Protein AF-A0A5J5GXI0-F1 (afdb_monomer)

Sequence (63 aa):
MTNQDTKRYLPEEVPDNLFTQNRLNQMGLTPTSEHVAFVIYPEQKREYKLFDVSNTRKRKISS

Secondary structure (DSSP, 8-state):
------EEE-GGG--TTEEEHHHHHHTTEEESS---EEEEEGGGTEEEEEEEGGGEEE-----

Nearest PDB structures (foldseek):
  5m8h-assembly1_A  TM=3.615E-01  e=9.953E+00  Psychrobacter arcticus 273-4
  6ftt-assembly1_D  TM=3.589E-01  e=9.953E+00  Psychrobacter arcticus 273-4

Radius of gyration: 12.78 Å; Cα contacts (8 Å, |Δi|>4): 96; chains: 1; bounding box: 36×28×31 Å

pLDDT: mean 88.04, std 13.6, range [39.53, 96.12]

Structu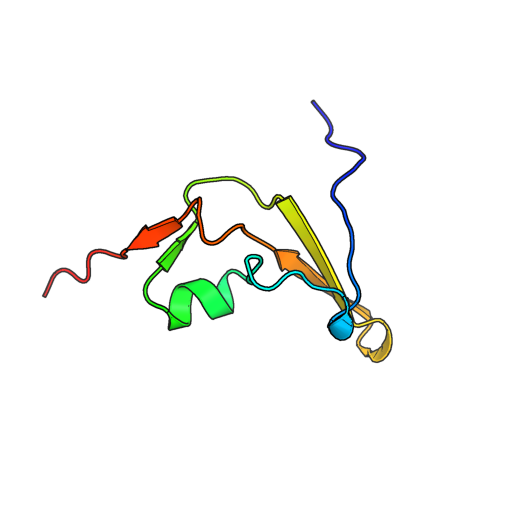re (mmCIF, N/CA/C/O backbone):
data_AF-A0A5J5GXI0-F1
#
_entry.id   AF-A0A5J5GXI0-F1
#
loop_
_atom_site.group_PDB
_atom_site.id
_atom_site.type_symbol
_atom_site.label_atom_id
_atom_site.label_alt_id
_atom_site.label_comp_id
_atom_site.label_asym_id
_atom_site.label_entity_id
_atom_site.label_seq_id
_atom_site.pdbx_PDB_ins_code
_atom_site.Cartn_x
_atom_site.Cartn_y
_atom_site.Cartn_z
_atom_site.occupancy
_atom_site.B_iso_or_equiv
_atom_site.auth_seq_id
_atom_site.auth_comp_id
_atom_site.auth_asym_id
_atom_site.auth_atom_id
_atom_site.pdbx_PDB_model_num
ATOM 1 N N . MET A 1 1 ? -6.314 20.408 -7.093 1.00 39.53 1 MET A N 1
ATOM 2 C CA . MET A 1 1 ? -7.417 19.439 -6.930 1.00 39.53 1 MET A CA 1
ATOM 3 C C . MET A 1 1 ? -7.088 18.582 -5.722 1.00 39.53 1 MET A C 1
ATOM 5 O O . MET A 1 1 ? -6.183 17.766 -5.782 1.00 39.53 1 MET A O 1
ATOM 9 N N . THR A 1 2 ? -7.703 18.882 -4.583 1.00 44.72 2 THR A N 1
ATOM 10 C CA . THR A 1 2 ? -7.512 18.181 -3.308 1.00 44.72 2 THR A CA 1
ATOM 11 C C . THR A 1 2 ? -8.320 16.884 -3.351 1.00 44.72 2 THR A C 1
ATOM 13 O O . THR A 1 2 ? -9.531 16.917 -3.174 1.00 44.72 2 THR A O 1
ATOM 16 N N . ASN A 1 3 ? -7.663 15.758 -3.652 1.00 50.38 3 ASN A N 1
ATOM 17 C CA . ASN A 1 3 ? -8.267 14.421 -3.652 1.00 50.38 3 ASN A CA 1
ATOM 18 C C . ASN A 1 3 ? -8.728 14.065 -2.228 1.00 50.38 3 ASN A C 1
ATOM 20 O O . ASN A 1 3 ? -7.925 13.623 -1.409 1.00 50.38 3 ASN A O 1
ATOM 24 N N . GLN A 1 4 ? -10.001 14.308 -1.916 1.00 54.78 4 GLN A N 1
ATOM 25 C CA . GLN A 1 4 ? -10.598 14.045 -0.602 1.00 54.78 4 GLN A CA 1
ATOM 26 C C . GLN A 1 4 ? -11.114 12.603 -0.426 1.00 54.78 4 GLN A C 1
ATOM 28 O O . GLN A 1 4 ? -11.638 12.287 0.636 1.00 54.78 4 GLN A O 1
ATOM 33 N N . ASP A 1 5 ? -10.862 11.696 -1.380 1.00 66.44 5 ASP A N 1
ATOM 34 C CA . ASP A 1 5 ? -11.393 10.321 -1.357 1.00 66.44 5 ASP A CA 1
ATOM 35 C C . ASP A 1 5 ? -10.335 9.239 -1.635 1.00 66.44 5 ASP A C 1
ATOM 37 O O . ASP A 1 5 ? -10.602 8.227 -2.289 1.00 66.44 5 ASP A O 1
ATOM 41 N N . THR A 1 6 ? -9.097 9.413 -1.162 1.00 80.19 6 THR A N 1
ATOM 42 C CA . THR A 1 6 ? -8.113 8.325 -1.255 1.00 80.19 6 THR A CA 1
ATOM 43 C C . THR A 1 6 ? -8.543 7.185 -0.323 1.00 80.19 6 THR A C 1
ATOM 45 O O . THR A 1 6 ? -8.528 7.338 0.902 1.00 80.19 6 THR A O 1
ATOM 48 N N . LYS A 1 7 ? -8.954 6.046 -0.902 1.00 90.88 7 LYS A N 1
ATOM 49 C CA . LYS A 1 7 ? -9.466 4.878 -0.164 1.00 90.88 7 LYS A CA 1
ATOM 50 C C . LYS A 1 7 ? -8.486 4.419 0.913 1.00 90.88 7 LYS A C 1
ATOM 52 O O . LYS A 1 7 ? -7.273 4.461 0.711 1.00 90.88 7 LYS A O 1
ATOM 57 N N . ARG A 1 8 ? -9.014 3.943 2.040 1.00 93.81 8 ARG A N 1
ATOM 58 C CA . ARG A 1 8 ? -8.225 3.373 3.133 1.00 93.81 8 ARG A CA 1
ATOM 59 C C . ARG A 1 8 ? -8.667 1.938 3.393 1.00 93.81 8 ARG A C 1
ATOM 61 O O . ARG A 1 8 ? -9.865 1.695 3.467 1.00 93.81 8 ARG A O 1
ATOM 68 N N . TYR A 1 9 ? -7.708 1.035 3.533 1.00 95.00 9 TYR A N 1
ATOM 69 C CA . TYR A 1 9 ? -7.930 -0.388 3.781 1.00 95.00 9 TYR A CA 1
ATOM 70 C C . TYR A 1 9 ? -7.275 -0.807 5.094 1.00 95.00 9 TYR A C 1
ATOM 72 O O . TYR A 1 9 ? -6.226 -0.267 5.465 1.00 95.00 9 TYR A O 1
ATOM 80 N N . LEU A 1 10 ? -7.858 -1.794 5.767 1.00 94.50 10 LEU A N 1
ATOM 81 C CA . LEU A 1 10 ? -7.128 -2.587 6.752 1.00 94.50 10 LEU A CA 1
ATOM 82 C C . LEU A 1 10 ? -6.165 -3.554 6.043 1.00 94.50 10 LEU A C 1
ATOM 84 O O . LEU A 1 10 ? -6.351 -3.820 4.854 1.00 94.50 10 LEU A O 1
ATOM 88 N N . PRO A 1 11 ? -5.123 -4.073 6.719 1.00 92.19 11 PRO A N 1
ATOM 89 C CA . PRO A 1 11 ? -4.124 -4.939 6.094 1.00 92.19 11 PRO A CA 1
ATOM 90 C C . PRO A 1 11 ? -4.730 -6.187 5.438 1.00 92.19 11 PRO A C 1
ATOM 92 O O . PRO A 1 11 ? -4.260 -6.605 4.384 1.00 92.19 11 PRO A O 1
ATOM 95 N N . GLU A 1 12 ? -5.788 -6.737 6.029 1.00 93.38 12 GLU A N 1
ATOM 96 C CA . GLU A 1 12 ? -6.554 -7.884 5.536 1.00 93.38 12 GLU A CA 1
ATOM 97 C C . GLU A 1 12 ? -7.515 -7.556 4.381 1.00 93.38 12 GLU A C 1
ATOM 99 O O . GLU A 1 12 ? -7.977 -8.463 3.696 1.00 93.38 12 GLU A O 1
ATOM 104 N N . GLU A 1 13 ? -7.797 -6.274 4.139 1.00 95.00 13 GLU A N 1
ATOM 105 C CA . GLU A 1 13 ? -8.704 -5.802 3.083 1.00 95.00 13 GLU A CA 1
ATOM 106 C C . GLU A 1 13 ? -7.959 -5.203 1.883 1.00 95.00 13 GLU A C 1
ATOM 108 O O . GLU A 1 13 ? -8.589 -4.755 0.923 1.00 95.00 13 GLU A O 1
ATOM 113 N N . VAL A 1 14 ? -6.622 -5.145 1.932 1.00 93.81 14 VAL A N 1
ATOM 114 C CA . VAL A 1 14 ? -5.818 -4.606 0.832 1.00 93.81 14 VAL A CA 1
ATOM 115 C C . VAL A 1 14 ? -5.977 -5.509 -0.397 1.00 93.81 14 VAL A C 1
ATOM 117 O O . VAL A 1 14 ? -5.653 -6.692 -0.321 1.00 93.81 14 VAL A O 1
ATOM 120 N N . PRO A 1 15 ? -6.411 -4.970 -1.550 1.00 95.00 15 PRO A N 1
ATOM 121 C CA . PRO A 1 15 ? -6.463 -5.728 -2.795 1.00 95.00 15 PRO A CA 1
ATOM 122 C C . PRO A 1 15 ? -5.083 -6.242 -3.236 1.00 95.00 15 PRO A C 1
ATOM 124 O O . PRO A 1 15 ? -4.090 -5.522 -3.132 1.00 95.00 15 PRO A O 1
ATOM 127 N N . ASP A 1 16 ? -5.037 -7.435 -3.836 1.00 94.00 16 ASP A N 1
ATOM 128 C CA . ASP A 1 16 ? -3.794 -8.115 -4.252 1.00 94.00 16 ASP A CA 1
ATOM 129 C C . ASP A 1 16 ? -2.940 -7.340 -5.270 1.00 94.00 16 ASP A C 1
ATOM 131 O O . ASP A 1 16 ? -1.754 -7.619 -5.445 1.00 94.00 16 ASP A O 1
ATOM 135 N N . ASN A 1 17 ? -3.528 -6.373 -5.977 1.00 94.88 17 ASN A N 1
ATOM 136 C CA . ASN A 1 17 ? -2.825 -5.523 -6.937 1.00 94.88 17 ASN A CA 1
ATOM 137 C C . ASN A 1 17 ? -2.220 -4.258 -6.304 1.00 94.88 17 ASN A C 1
ATOM 139 O O . ASN A 1 17 ? -1.525 -3.509 -6.998 1.00 94.88 17 ASN A O 1
ATOM 143 N N . LEU A 1 18 ? -2.470 -4.000 -5.017 1.00 95.75 18 LEU A N 1
ATOM 144 C CA . LEU A 1 18 ? -2.002 -2.811 -4.317 1.00 95.75 18 LEU A CA 1
ATOM 145 C C . LEU A 1 18 ? -0.835 -3.127 -3.386 1.00 95.75 18 LEU A C 1
ATOM 147 O O . LEU A 1 18 ? -0.923 -3.939 -2.471 1.00 95.75 18 LEU A O 1
ATOM 151 N N . PHE A 1 19 ? 0.261 -2.399 -3.572 1.00 95.94 19 PHE A N 1
ATOM 152 C CA . PHE A 1 19 ? 1.484 -2.612 -2.808 1.00 95.94 19 PHE A CA 1
ATOM 153 C C . PHE A 1 19 ? 2.027 -1.313 -2.237 1.00 95.94 19 PHE A C 1
ATOM 155 O O . PHE A 1 19 ? 1.920 -0.239 -2.829 1.00 95.94 19 PHE A O 1
ATOM 162 N N . THR A 1 20 ? 2.684 -1.413 -1.084 1.00 95.44 20 THR A N 1
ATOM 163 C CA . THR A 1 20 ? 3.479 -0.299 -0.563 1.00 95.44 20 THR A CA 1
ATOM 164 C C . THR A 1 20 ? 4.712 -0.072 -1.434 1.00 95.44 20 THR A C 1
ATOM 166 O O . THR A 1 20 ? 5.240 -0.996 -2.058 1.00 95.44 20 THR A O 1
ATOM 169 N N . GLN A 1 21 ? 5.238 1.154 -1.429 1.00 93.62 21 GLN A N 1
ATOM 170 C CA . GLN A 1 21 ? 6.462 1.477 -2.169 1.00 93.62 21 GLN A CA 1
ATOM 171 C C . GLN A 1 21 ? 7.642 0.576 -1.771 1.00 93.62 21 GLN A C 1
ATOM 173 O O . GLN A 1 21 ? 8.420 0.168 -2.629 1.00 93.62 21 GLN A O 1
ATOM 178 N N . ASN A 1 22 ? 7.755 0.220 -0.487 1.00 93.44 22 ASN A N 1
ATOM 179 C CA . ASN A 1 22 ? 8.795 -0.693 -0.018 1.00 93.44 22 ASN A CA 1
ATOM 180 C C . ASN A 1 22 ? 8.666 -2.080 -0.668 1.00 93.44 22 ASN A C 1
ATOM 182 O O . ASN A 1 22 ? 9.656 -2.645 -1.127 1.00 93.44 22 ASN A O 1
ATOM 186 N N . ARG A 1 23 ? 7.439 -2.604 -0.773 1.00 93.94 23 ARG A N 1
ATOM 187 C CA . ARG A 1 23 ? 7.185 -3.896 -1.412 1.00 93.94 23 ARG A CA 1
ATOM 188 C C . ARG A 1 23 ? 7.458 -3.853 -2.917 1.00 93.94 23 ARG A C 1
ATOM 190 O O . ARG A 1 23 ? 8.112 -4.758 -3.423 1.00 93.94 23 ARG A O 1
ATOM 197 N N . LEU A 1 24 ? 7.068 -2.780 -3.607 1.00 94.19 24 LEU A N 1
ATOM 198 C CA . LEU A 1 24 ? 7.420 -2.581 -5.019 1.00 94.19 24 LEU A CA 1
ATOM 199 C C . LEU A 1 24 ? 8.938 -2.534 -5.230 1.00 94.19 24 LEU A C 1
ATOM 201 O O . LEU A 1 24 ? 9.454 -3.203 -6.121 1.00 94.19 24 LEU A O 1
ATOM 205 N N . ASN A 1 25 ? 9.666 -1.819 -4.369 1.00 91.81 25 ASN A N 1
ATOM 206 C CA . ASN A 1 25 ? 11.124 -1.747 -4.440 1.00 91.81 25 ASN A CA 1
ATOM 207 C C . ASN A 1 25 ? 11.778 -3.129 -4.271 1.00 91.81 25 ASN A C 1
ATOM 209 O O . ASN A 1 25 ? 12.705 -3.450 -5.013 1.00 91.81 25 ASN A O 1
ATOM 213 N N . GLN A 1 26 ? 11.279 -3.959 -3.346 1.00 92.94 26 GLN A N 1
ATOM 214 C CA . GLN A 1 26 ? 11.729 -5.349 -3.171 1.00 92.94 26 GLN A CA 1
ATOM 215 C C . GLN A 1 26 ? 11.450 -6.219 -4.405 1.00 92.94 26 GL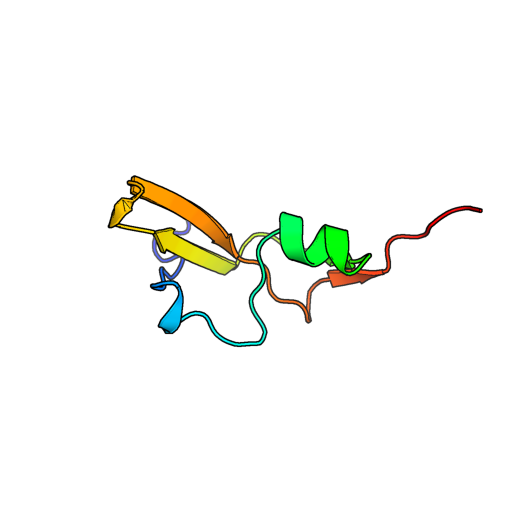N A C 1
ATOM 217 O O . GLN A 1 26 ? 12.214 -7.132 -4.697 1.00 92.94 26 GLN A O 1
ATOM 222 N N . MET A 1 27 ? 10.385 -5.917 -5.151 1.00 92.50 27 MET A N 1
ATOM 223 C CA . MET A 1 27 ? 10.044 -6.577 -6.417 1.00 92.50 27 MET A CA 1
ATOM 224 C C . MET A 1 27 ? 10.833 -6.027 -7.618 1.00 92.50 27 MET A C 1
ATOM 226 O O . MET A 1 27 ? 10.609 -6.455 -8.749 1.00 92.50 27 MET A O 1
ATOM 230 N N . GLY A 1 28 ? 11.731 -5.057 -7.415 1.00 94.00 28 GLY A N 1
ATOM 231 C CA . GLY A 1 28 ? 12.434 -4.385 -8.509 1.00 94.00 28 GLY A CA 1
ATOM 232 C C . GLY A 1 28 ? 11.516 -3.504 -9.364 1.00 94.00 28 GLY A C 1
ATOM 233 O O . GLY A 1 28 ? 11.822 -3.238 -10.527 1.00 94.00 28 GLY A O 1
ATOM 234 N N . LEU A 1 29 ? 10.391 -3.056 -8.808 1.00 94.56 29 LEU A N 1
ATOM 235 C CA . LEU A 1 29 ? 9.418 -2.181 -9.451 1.00 94.56 29 LEU A CA 1
ATOM 236 C C . LEU A 1 29 ? 9.515 -0.762 -8.886 1.00 94.56 29 LEU A C 1
ATOM 238 O O . LEU A 1 29 ? 9.954 -0.532 -7.761 1.00 94.56 29 LEU A O 1
ATOM 242 N N . THR A 1 30 ? 9.106 0.220 -9.679 1.00 93.19 30 THR A N 1
ATOM 243 C CA . THR A 1 30 ? 9.001 1.619 -9.258 1.00 93.19 30 THR A CA 1
ATOM 244 C C . THR A 1 30 ? 7.656 2.169 -9.722 1.00 93.19 30 THR A C 1
ATOM 246 O O . THR A 1 30 ? 7.346 2.020 -10.908 1.00 93.19 30 THR A O 1
ATOM 249 N N . PRO A 1 31 ? 6.858 2.789 -8.834 1.00 92.88 31 PRO A N 1
ATOM 250 C CA . PRO A 1 31 ? 5.586 3.385 -9.225 1.00 92.88 31 PRO A CA 1
ATOM 251 C C . PRO A 1 31 ? 5.804 4.499 -10.251 1.00 92.88 31 PRO A C 1
ATOM 253 O O . PRO A 1 31 ? 6.752 5.280 -10.147 1.00 92.88 31 PRO A O 1
ATOM 256 N N . THR A 1 32 ? 4.935 4.555 -11.257 1.00 92.25 32 THR A N 1
ATOM 257 C CA . THR A 1 32 ? 4.930 5.598 -12.297 1.00 92.25 32 THR A CA 1
ATOM 258 C C . THR A 1 32 ? 3.812 6.617 -12.104 1.00 92.25 32 THR A C 1
ATOM 260 O O . THR A 1 32 ? 3.737 7.588 -12.851 1.00 92.25 32 THR A O 1
ATOM 263 N N . SER A 1 33 ? 2.959 6.400 -11.106 1.00 89.94 33 SER A N 1
ATOM 264 C CA . SER A 1 33 ? 1.782 7.210 -10.803 1.00 89.94 33 SER A CA 1
ATOM 265 C C . SER A 1 33 ? 1.707 7.506 -9.306 1.00 89.94 33 SER A C 1
ATOM 267 O O . SER A 1 33 ? 2.425 6.907 -8.498 1.00 89.94 33 SER A O 1
ATOM 269 N N . GLU A 1 34 ? 0.843 8.448 -8.932 1.00 91.94 34 GLU A N 1
ATOM 270 C CA . GLU A 1 34 ? 0.566 8.733 -7.527 1.00 91.94 34 GLU A CA 1
ATOM 271 C C . GLU A 1 34 ? -0.091 7.537 -6.820 1.00 91.94 34 GLU A C 1
ATOM 273 O O . GLU A 1 34 ? -0.655 6.636 -7.442 1.00 91.94 34 GLU A O 1
ATOM 278 N N . HIS A 1 35 ? 0.008 7.532 -5.491 1.00 93.25 35 HIS A N 1
ATOM 279 C CA . HIS A 1 35 ? -0.691 6.571 -4.644 1.00 93.25 35 HIS A CA 1
ATOM 280 C C . HIS A 1 35 ? -2.211 6.621 -4.866 1.00 93.25 35 HIS A C 1
ATOM 282 O O . HIS A 1 35 ? -2.792 7.696 -4.993 1.00 93.25 35 HIS A O 1
ATOM 288 N N . VAL A 1 36 ? -2.844 5.448 -4.877 1.00 93.56 36 VAL A N 1
ATOM 289 C CA . VAL A 1 36 ? -4.286 5.286 -5.148 1.00 93.56 36 VAL A CA 1
ATOM 290 C C . VAL A 1 36 ? -5.098 4.978 -3.888 1.00 93.56 36 VAL A C 1
ATOM 292 O O . VAL A 1 36 ? -6.321 5.098 -3.893 1.00 93.56 36 VAL A O 1
ATOM 295 N N . ALA A 1 37 ? -4.425 4.575 -2.808 1.00 94.69 37 ALA A N 1
ATOM 296 C CA . ALA A 1 37 ? -5.038 4.234 -1.530 1.00 94.69 37 ALA A CA 1
ATOM 297 C C . ALA A 1 37 ? -4.020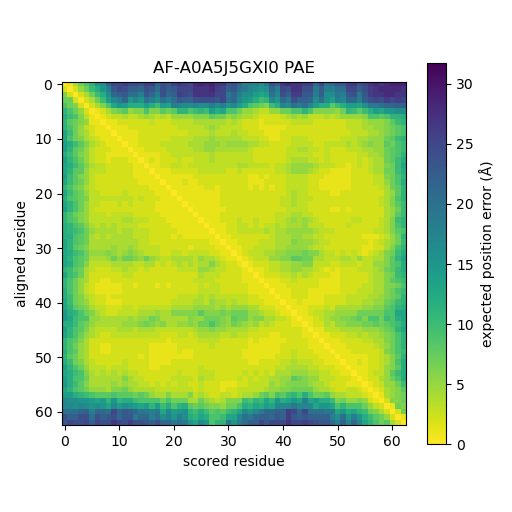 4.310 -0.379 1.00 94.69 37 ALA A C 1
ATOM 299 O O . ALA A 1 37 ? -2.823 4.538 -0.590 1.00 94.69 37 ALA A O 1
ATOM 300 N N . PHE A 1 38 ? -4.501 4.067 0.836 1.00 95.25 38 PHE A N 1
ATOM 301 C CA . PHE A 1 38 ? -3.704 3.853 2.036 1.00 95.25 38 PHE A CA 1
ATOM 302 C C . PHE A 1 38 ? -4.051 2.510 2.676 1.00 95.25 38 PHE A C 1
ATOM 304 O O . PHE A 1 38 ? -5.205 2.090 2.657 1.00 95.25 38 PHE A O 1
ATOM 311 N N . VAL A 1 39 ? -3.062 1.861 3.284 1.00 95.50 39 VAL A N 1
ATOM 312 C CA . VAL A 1 39 ? -3.284 0.791 4.263 1.00 95.50 39 VAL A CA 1
ATOM 313 C C . VAL A 1 39 ? -3.060 1.357 5.658 1.00 95.50 39 VAL A C 1
ATOM 315 O O . VAL A 1 39 ? -2.036 1.999 5.897 1.00 95.50 39 VAL A O 1
ATOM 318 N N . ILE A 1 40 ? -4.007 1.138 6.566 1.00 95.31 40 ILE A N 1
ATOM 319 C CA . ILE A 1 40 ? -3.933 1.570 7.964 1.00 95.31 40 ILE A CA 1
ATOM 320 C C . ILE A 1 40 ? -3.602 0.361 8.836 1.00 95.31 40 ILE A C 1
ATOM 322 O O . ILE A 1 40 ? -4.200 -0.692 8.681 1.00 95.31 40 ILE A O 1
ATOM 326 N N . TYR A 1 41 ? -2.699 0.531 9.795 1.00 93.94 41 TYR A N 1
ATOM 327 C CA . TYR A 1 41 ? -2.424 -0.413 10.876 1.00 93.94 41 TYR A CA 1
ATOM 328 C C . TYR A 1 41 ? -2.871 0.232 12.195 1.00 93.94 41 TYR A C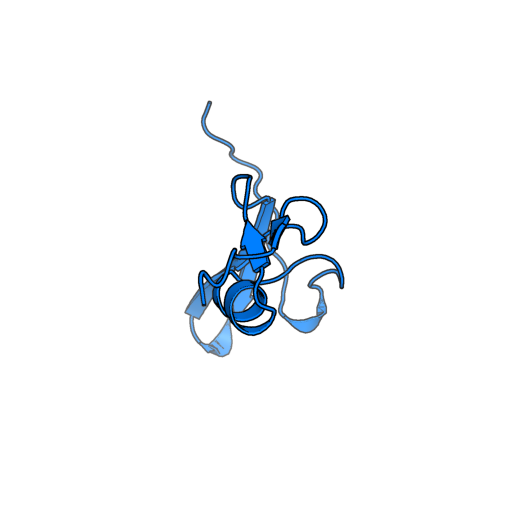 1
ATOM 330 O O . TYR A 1 41 ? -2.074 0.953 12.811 1.00 93.94 41 TYR A O 1
ATOM 338 N N . PRO A 1 42 ? -4.132 0.027 12.631 1.00 90.31 42 PRO A N 1
ATOM 339 C CA . PRO A 1 42 ? -4.698 0.726 13.786 1.00 90.31 42 PRO A CA 1
ATOM 340 C C . PRO A 1 42 ? -3.900 0.496 15.071 1.00 90.31 42 PRO A C 1
ATOM 342 O O . PRO A 1 42 ? -3.614 1.448 15.795 1.00 90.31 42 PRO A O 1
ATOM 345 N N . GLU A 1 43 ? -3.455 -0.743 15.305 1.00 92.88 43 GLU A N 1
ATOM 346 C CA . GLU A 1 43 ? -2.663 -1.120 16.485 1.00 92.88 43 GLU A CA 1
ATOM 347 C C . GLU A 1 43 ? -1.340 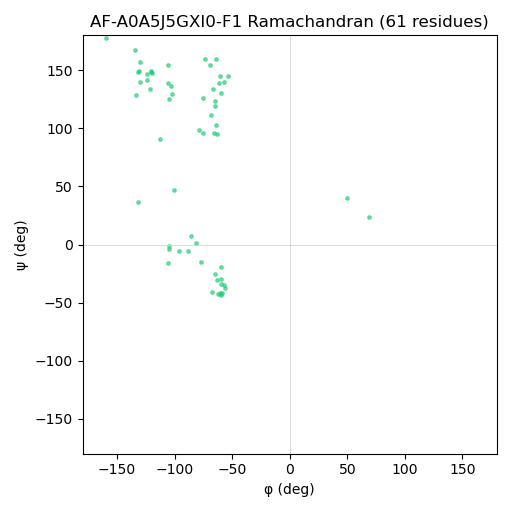-0.351 16.580 1.00 92.88 43 GLU A C 1
ATOM 349 O O . GLU A 1 43 ? -0.882 -0.005 17.667 1.00 92.88 43 GLU A O 1
ATOM 354 N N . GLN A 1 44 ? -0.738 -0.035 15.431 1.00 92.88 44 GLN A N 1
ATOM 355 C CA . GLN A 1 44 ? 0.534 0.684 15.348 1.00 92.88 44 GLN A CA 1
ATOM 356 C C . GLN A 1 44 ? 0.350 2.192 15.137 1.00 92.88 44 GLN A C 1
ATOM 358 O O . GLN A 1 44 ? 1.341 2.922 15.133 1.00 92.88 44 GLN A O 1
ATOM 363 N N . LYS A 1 45 ? -0.891 2.665 14.941 1.00 91.31 45 LYS A N 1
ATOM 364 C CA . LYS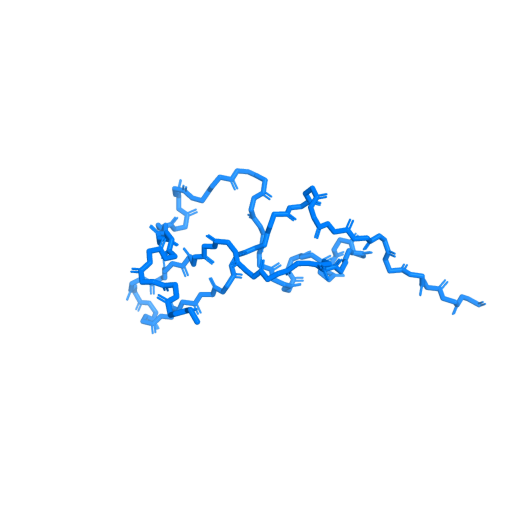 A 1 45 ? -1.230 4.046 14.546 1.00 91.31 45 LYS A CA 1
ATOM 365 C C . LYS A 1 45 ? -0.425 4.524 13.332 1.00 91.31 45 LYS A C 1
ATOM 367 O O . LYS A 1 45 ? 0.054 5.656 13.292 1.00 91.31 45 LYS A O 1
ATOM 372 N N . ARG A 1 46 ? -0.234 3.634 12.356 1.00 93.62 46 ARG A N 1
ATOM 373 C CA . ARG A 1 46 ? 0.534 3.906 11.134 1.00 93.62 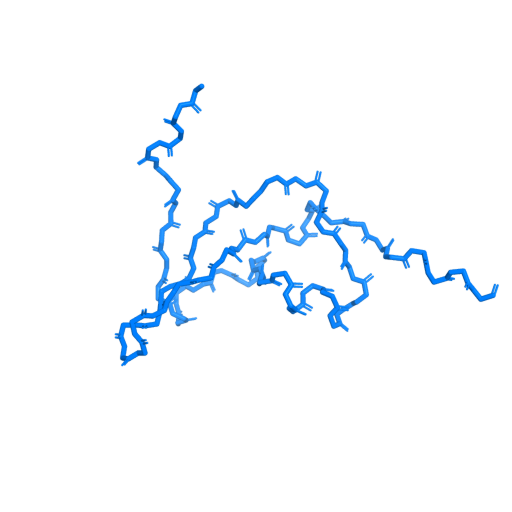46 ARG A CA 1
ATOM 374 C C . ARG A 1 46 ? -0.332 3.733 9.906 1.00 93.62 46 ARG A C 1
ATOM 376 O O . ARG A 1 46 ? -1.203 2.871 9.876 1.00 93.62 46 ARG A O 1
ATOM 383 N N . GLU A 1 47 ? -0.030 4.508 8.877 1.00 94.69 47 GLU A N 1
ATOM 384 C CA . GLU A 1 47 ? -0.596 4.331 7.547 1.00 94.69 47 GLU A CA 1
ATOM 385 C C . GLU A 1 47 ? 0.505 4.361 6.488 1.00 94.69 47 GLU A C 1
ATOM 387 O O . GLU A 1 47 ? 1.527 5.036 6.639 1.00 94.69 47 GLU A O 1
ATOM 392 N N . TYR A 1 48 ? 0.301 3.607 5.412 1.00 95.12 48 TYR A N 1
ATOM 393 C CA . TYR A 1 48 ? 1.238 3.525 4.301 1.00 95.12 48 TYR A CA 1
ATOM 394 C C . TYR A 1 48 ? 0.516 3.739 2.980 1.00 95.12 48 TYR A C 1
ATOM 396 O O . TYR A 1 48 ? -0.576 3.221 2.759 1.00 95.12 48 TYR A O 1
ATOM 404 N N . LYS A 1 49 ? 1.163 4.474 2.076 1.00 95.88 49 LYS A N 1
ATOM 405 C CA . LYS A 1 49 ? 0.678 4.686 0.711 1.00 95.88 49 LYS A CA 1
ATOM 406 C C . LYS A 1 49 ? 0.702 3.377 -0.073 1.00 95.88 49 LYS A C 1
ATOM 408 O O . LYS A 1 49 ? 1.721 2.680 -0.077 1.00 95.88 49 LYS A O 1
ATOM 413 N N . LEU A 1 50 ? -0.393 3.101 -0.768 1.00 96.12 50 LEU A N 1
ATOM 414 C CA . LEU A 1 50 ? -0.544 1.982 -1.684 1.00 96.12 50 LEU A CA 1
ATOM 415 C C . LEU A 1 50 ? -0.511 2.462 -3.135 1.00 96.12 50 LEU A C 1
ATOM 417 O O . LEU A 1 50 ? -1.101 3.484 -3.496 1.00 96.12 50 LEU A O 1
ATOM 421 N N . PHE A 1 51 ? 0.169 1.683 -3.962 1.00 95.38 51 PHE A N 1
ATOM 422 C CA . PHE A 1 51 ? 0.366 1.916 -5.382 1.00 95.38 51 PHE A CA 1
ATOM 423 C C . PHE A 1 51 ? -0.124 0.697 -6.151 1.00 95.38 51 PHE A C 1
ATOM 425 O O . PHE A 1 51 ? 0.095 -0.436 -5.721 1.00 95.38 51 PHE A O 1
ATOM 432 N N . ASP A 1 52 ? -0.758 0.939 -7.290 1.00 94.88 52 ASP A N 1
ATOM 433 C CA . ASP A 1 52 ? -1.187 -0.131 -8.182 1.00 94.88 52 ASP A CA 1
ATOM 434 C C . ASP A 1 52 ? 0.018 -0.703 -8.935 1.00 94.88 52 ASP A C 1
ATOM 436 O O . ASP A 1 52 ? 0.753 0.044 -9.588 1.00 94.88 52 ASP A O 1
ATOM 440 N N . VAL A 1 53 ? 0.218 -2.022 -8.856 1.00 93.62 53 VAL A N 1
ATOM 441 C CA . VAL A 1 53 ? 1.297 -2.729 -9.559 1.00 93.62 53 VAL A CA 1
ATOM 442 C C . VAL A 1 53 ? 1.215 -2.564 -11.079 1.00 93.62 53 VAL A C 1
ATOM 444 O O . VAL A 1 53 ? 2.255 -2.527 -11.741 1.00 93.62 53 VAL A O 1
ATOM 447 N N . SER A 1 54 ? 0.015 -2.398 -11.641 1.00 92.62 54 SER A N 1
ATOM 448 C CA . SER A 1 54 ? -0.183 -2.138 -13.070 1.00 92.62 54 SER A CA 1
ATOM 449 C C . SER A 1 54 ? 0.398 -0.788 -13.500 1.00 92.62 54 SER A C 1
ATOM 451 O O . SER A 1 54 ? 0.807 -0.637 -14.648 1.00 92.62 54 SER A O 1
ATOM 453 N N . ASN A 1 55 ? 0.519 0.163 -12.568 1.00 92.69 55 ASN A N 1
ATOM 454 C CA . ASN A 1 55 ? 1.125 1.479 -12.775 1.00 92.69 55 ASN A CA 1
ATOM 455 C C . ASN A 1 55 ? 2.560 1.521 -12.229 1.00 92.69 55 ASN A C 1
ATOM 457 O O . ASN A 1 55 ? 2.960 2.433 -11.494 1.00 92.69 55 ASN A O 1
ATOM 461 N N . THR A 1 56 ? 3.344 0.497 -12.569 1.00 92.94 56 THR A N 1
ATOM 462 C CA . THR A 1 56 ? 4.757 0.403 -12.201 1.00 92.94 56 THR A CA 1
ATOM 463 C C . THR A 1 56 ? 5.628 0.079 -13.403 1.00 92.94 56 THR A C 1
ATOM 465 O O . THR A 1 56 ? 5.191 -0.489 -14.402 1.00 92.94 56 THR A O 1
ATOM 468 N N . ARG A 1 57 ? 6.909 0.431 -13.299 1.00 92.31 57 ARG A N 1
ATOM 469 C CA . ARG A 1 57 ? 7.940 0.045 -14.264 1.00 92.31 57 ARG A CA 1
ATOM 470 C C . ARG A 1 57 ? 9.026 -0.767 -13.583 1.00 92.31 57 ARG A C 1
ATOM 472 O O . ARG A 1 57 ? 9.367 -0.499 -12.430 1.00 92.31 57 ARG A O 1
ATOM 479 N N . LYS A 1 58 ? 9.623 -1.709 -14.317 1.00 90.94 58 LYS A N 1
ATOM 480 C CA . LYS A 1 58 ? 10.843 -2.384 -13.864 1.00 90.94 58 LYS A CA 1
ATOM 481 C C . LYS A 1 58 ? 11.939 -1.348 -13.664 1.00 90.94 58 LYS A C 1
ATOM 483 O O . LYS A 1 58 ? 12.205 -0.521 -14.541 1.00 90.94 58 LYS A O 1
ATOM 488 N N . ARG A 1 59 ? 12.586 -1.400 -12.507 1.00 84.56 59 ARG A N 1
ATOM 489 C CA . ARG A 1 59 ? 13.777 -0.611 -12.236 1.00 84.56 59 ARG A CA 1
ATOM 490 C C . ARG A 1 59 ? 14.866 -1.104 -13.186 1.00 84.56 5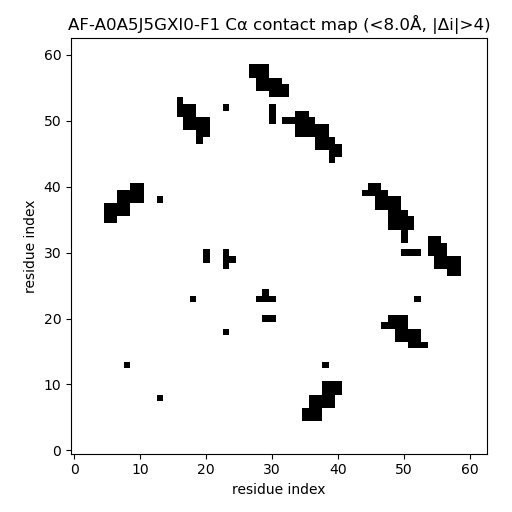9 ARG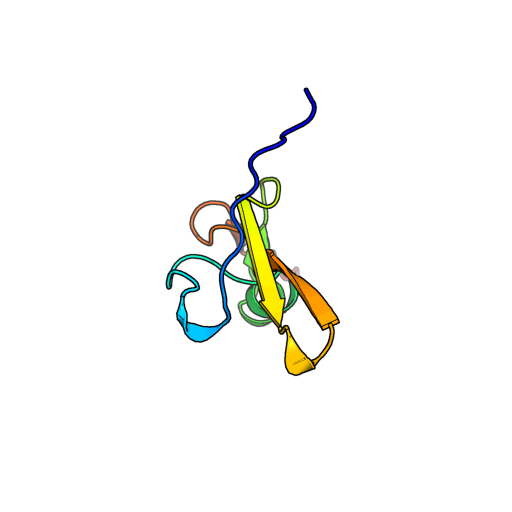 A C 1
ATOM 492 O O . ARG A 1 59 ? 15.227 -2.278 -13.148 1.00 84.56 59 ARG A O 1
ATOM 499 N N . LYS A 1 60 ? 15.383 -0.224 -14.050 1.00 75.75 60 LYS A N 1
ATOM 500 C CA . LYS A 1 60 ? 16.626 -0.515 -14.771 1.00 75.75 60 LYS A CA 1
ATOM 501 C C . LYS A 1 60 ? 17.727 -0.613 -13.720 1.00 75.75 60 LYS A C 1
ATOM 503 O O . LYS A 1 60 ? 18.165 0.401 -13.186 1.00 75.75 60 LYS A O 1
ATOM 508 N N . ILE A 1 61 ? 18.119 -1.836 -13.392 1.00 66.88 61 ILE A N 1
ATOM 509 C CA . ILE A 1 61 ? 19.409 -2.096 -12.771 1.00 66.88 61 ILE A CA 1
ATOM 510 C C . ILE A 1 61 ? 20.387 -1.939 -13.931 1.00 66.88 61 ILE A C 1
ATOM 512 O O . ILE A 1 61 ? 20.492 -2.818 -14.780 1.00 66.88 61 ILE A O 1
ATOM 516 N N . SER A 1 62 ? 20.978 -0.757 -14.070 1.00 58.50 62 SER A N 1
ATOM 517 C CA . SER A 1 62 ? 22.174 -0.606 -14.890 1.00 58.50 62 SER A CA 1
ATOM 518 C C . SER A 1 62 ? 23.272 -1.407 -14.195 1.00 58.50 62 SER A C 1
ATOM 520 O O . SER A 1 62 ? 23.812 -0.949 -13.187 1.00 58.50 62 SER A O 1
ATOM 522 N N . SER A 1 63 ? 23.464 -2.644 -14.654 1.00 54.50 63 SER A N 1
ATOM 523 C CA . SER A 1 63 ? 24.682 -3.425 -14.433 1.00 54.50 63 SER A CA 1
ATOM 524 C C . SER A 1 63 ? 25.833 -2.843 -15.237 1.00 54.50 63 SER A C 1
ATOM 526 O O . SER A 1 63 ? 25.554 -2.285 -16.325 1.00 54.50 63 SER A O 1
#

Solvent-accessible surface area (backbone atoms only — not comparable to full-atom values): 3879 Å² total; per-residue (Å²): 135,84,80,87,74,66,47,75,28,46,76,93,64,55,54,94,58,51,36,39,65,69,57,32,49,75,71,44,31,40,74,76,60,76,67,65,29,32,37,40,39,77,95,74,73,44,72,43,57,19,32,49,59,89,46,42,40,76,56,81,76,83,123

Organism: NCBI:txid2036016

Mean predicted aligned error: 5.69 Å

Foldseek 3Di:
DPPPPQAEAEPVGDDPQKDFQVVCVVVQKHAQDFFRHWYADVVVRDITGIGGNVRIDRHPPPD